Protein AF-A0A8H7NAN5-F1 (afdb_monomer)

Nearest PDB structures (foldseek):
  5jis-assembly2_B  TM=9.609E-01  e=3.030E-16  Brucella abortus S19
  5jjc-assembly2_D  TM=9.699E-01  e=1.633E-15  Brucella abortus S19
  5i7w-assembly2_B  TM=9.681E-01  e=2.206E-15  Brucella suis 1330
  8stw-assembly1_B  TM=9.651E-01  e=4.664E-13  Homo sapiens
  8stw-assembly1_A  TM=9.626E-01  e=5.933E-13  Homo sapiens

Structure (mmCIF, N/CA/C/O backbone):
data_AF-A0A8H7NAN5-F1
#
_entry.id   AF-A0A8H7NAN5-F1
#
loop_
_atom_site.group_PDB
_atom_site.id
_atom_site.type_symbol
_atom_site.label_atom_id
_atom_site.label_alt_id
_atom_site.label_comp_id
_atom_site.label_asym_id
_atom_site.label_entity_id
_atom_site.label_seq_id
_atom_site.pdbx_PDB_ins_code
_atom_site.Cartn_x
_atom_site.Cartn_y
_atom_site.Cartn_z
_atom_site.occupancy
_atom_site.B_iso_or_equiv
_atom_site.auth_seq_id
_atom_site.auth_comp_id
_atom_site.auth_asym_id
_atom_site.auth_atom_id
_atom_site.pdbx_PDB_model_num
ATOM 1 N N . MET A 1 1 ? -4.221 4.853 19.654 1.00 70.94 1 MET A N 1
ATOM 2 C CA . MET A 1 1 ? -2.936 4.790 18.917 1.00 70.94 1 MET A CA 1
ATOM 3 C C . MET A 1 1 ? -3.116 3.837 17.738 1.00 70.94 1 MET A C 1
ATOM 5 O O . MET A 1 1 ? -3.874 2.890 17.910 1.00 70.94 1 MET A O 1
ATOM 9 N N 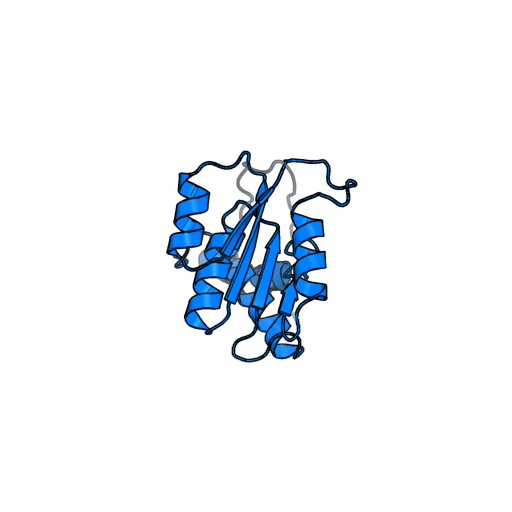. ASN A 1 2 ? -2.525 4.091 16.560 1.00 83.00 2 ASN A N 1
ATOM 10 C CA . ASN A 1 2 ? -2.715 3.218 15.386 1.00 83.00 2 ASN A CA 1
ATOM 11 C C . ASN A 1 2 ? -1.694 2.045 15.379 1.00 83.00 2 ASN A C 1
ATOM 13 O O . ASN A 1 2 ? -0.567 2.266 15.828 1.00 83.00 2 ASN A O 1
ATOM 17 N N . PRO A 1 3 ? -2.045 0.836 14.885 1.00 80.69 3 PRO A N 1
ATOM 18 C CA . PRO A 1 3 ? -1.217 -0.377 15.025 1.00 80.69 3 PRO A CA 1
ATOM 19 C C . PRO A 1 3 ? 0.149 -0.359 14.319 1.00 80.69 3 PRO A C 1
ATOM 21 O O . PRO A 1 3 ? 1.118 -0.875 14.859 1.00 80.69 3 PRO A O 1
ATOM 24 N N . GLY A 1 4 ? 0.237 0.252 13.139 1.00 78.88 4 GLY A N 1
ATOM 25 C CA . GLY A 1 4 ? 1.471 0.484 12.380 1.00 78.88 4 GLY A CA 1
ATOM 26 C C . GLY A 1 4 ? 2.234 1.733 12.826 1.00 78.88 4 GLY A C 1
ATOM 27 O O . GLY A 1 4 ? 3.189 2.154 12.174 1.00 78.88 4 GLY A O 1
ATOM 28 N N . GLY A 1 5 ? 1.812 2.353 13.933 1.00 87.88 5 GLY A N 1
ATOM 29 C CA . GLY A 1 5 ? 2.529 3.442 14.590 1.00 87.88 5 GLY A CA 1
ATOM 30 C C . GLY A 1 5 ? 2.397 4.800 13.904 1.00 87.88 5 GLY A C 1
ATOM 31 O O . GLY A 1 5 ? 3.090 5.741 14.287 1.00 87.88 5 GLY A O 1
ATOM 32 N N . SER A 1 6 ? 1.521 4.949 12.903 1.00 91.38 6 SER A N 1
ATOM 33 C CA . SER A 1 6 ? 1.418 6.204 12.158 1.00 91.38 6 SER A CA 1
ATOM 34 C C . SER A 1 6 ? -0.002 6.557 11.729 1.00 91.38 6 SER A C 1
ATOM 36 O O . SER A 1 6 ? -0.902 5.724 11.677 1.00 91.38 6 SER A O 1
ATOM 38 N N . VAL A 1 7 ? -0.211 7.815 11.340 1.00 89.81 7 VAL A N 1
ATOM 39 C CA . VAL A 1 7 ? -1.483 8.271 10.758 1.00 89.81 7 VAL A CA 1
ATOM 40 C C . VAL A 1 7 ? -1.826 7.564 9.433 1.00 89.81 7 VAL A C 1
ATOM 42 O O . VAL A 1 7 ? -2.992 7.524 9.045 1.00 89.81 7 VAL A O 1
ATOM 45 N N . LYS A 1 8 ? -0.826 6.992 8.742 1.00 93.38 8 LYS A N 1
ATOM 46 C CA . LYS A 1 8 ? -1.002 6.364 7.424 1.00 93.38 8 LYS A CA 1
ATOM 47 C C . LYS A 1 8 ? -1.784 5.057 7.482 1.00 93.38 8 LYS A C 1
ATOM 49 O O . LYS A 1 8 ? -2.361 4.679 6.474 1.00 93.38 8 LYS A O 1
ATOM 54 N N . ASP A 1 9 ? -1.907 4.437 8.649 1.00 92.69 9 ASP A N 1
ATOM 55 C CA . ASP A 1 9 ? 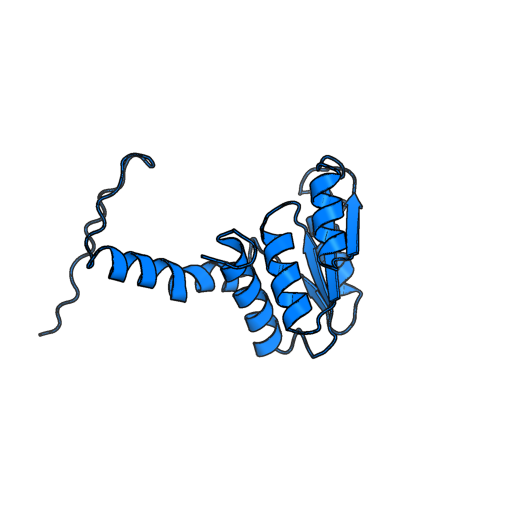-2.694 3.216 8.836 1.00 92.69 9 ASP A CA 1
ATOM 56 C C . ASP A 1 9 ? -4.174 3.437 8.486 1.00 92.69 9 ASP A C 1
ATOM 58 O O . ASP A 1 9 ? -4.828 2.569 7.912 1.00 92.69 9 ASP A O 1
ATOM 62 N N . ARG A 1 10 ? -4.694 4.638 8.775 1.0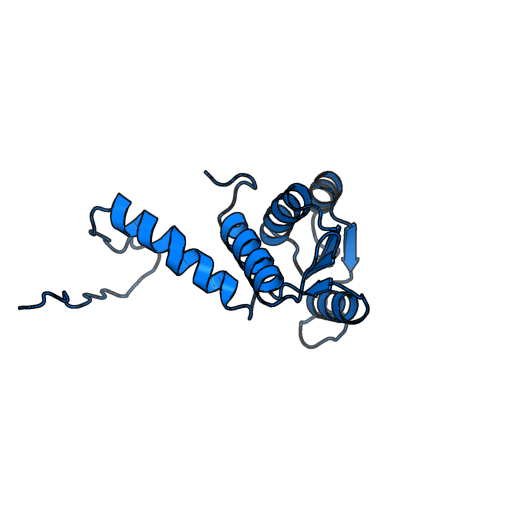0 93.62 10 ARG A N 1
ATOM 63 C CA . ARG A 1 10 ? -6.070 5.030 8.438 1.00 93.62 10 ARG A CA 1
ATOM 64 C C . ARG A 1 10 ? -6.247 5.160 6.933 1.00 93.62 10 ARG A C 1
ATOM 66 O O . ARG A 1 10 ? -7.181 4.592 6.379 1.00 93.62 10 ARG A O 1
ATOM 73 N N . ALA A 1 11 ? -5.321 5.858 6.280 1.00 93.75 11 ALA A N 1
ATOM 74 C CA . ALA A 1 11 ? -5.315 5.999 4.830 1.00 93.75 11 ALA A CA 1
ATOM 75 C C . ALA A 1 11 ? -5.204 4.631 4.137 1.00 93.75 11 ALA A C 1
ATOM 77 O O . ALA A 1 11 ? -5.987 4.337 3.241 1.00 93.75 11 ALA A O 1
ATOM 78 N N . ALA A 1 12 ? -4.294 3.769 4.603 1.00 96.38 12 ALA A N 1
ATOM 79 C CA . ALA A 1 12 ? -4.109 2.418 4.083 1.00 96.38 12 ALA A CA 1
ATOM 80 C C . ALA A 1 12 ? -5.395 1.584 4.174 1.00 96.38 12 ALA A C 1
ATOM 82 O O . ALA A 1 12 ? -5.797 0.967 3.189 1.00 96.38 12 ALA A O 1
ATOM 83 N N . LEU A 1 13 ? -6.078 1.606 5.325 1.00 96.50 13 LEU A N 1
ATOM 84 C CA . LEU A 1 13 ? -7.339 0.885 5.499 1.00 96.50 13 LEU A CA 1
ATOM 85 C C . LEU A 1 13 ? -8.416 1.374 4.526 1.00 96.50 13 LEU A C 1
ATOM 87 O O . LEU A 1 13 ? -9.098 0.556 3.916 1.00 96.50 13 LEU A O 1
ATOM 91 N N . TYR A 1 14 ? -8.575 2.689 4.387 1.00 97.00 14 TYR A N 1
ATOM 92 C CA . TYR A 1 14 ? -9.603 3.272 3.524 1.00 97.00 14 TYR A CA 1
ATOM 93 C C . TYR A 1 14 ? -9.343 3.012 2.046 1.00 97.00 14 TYR A C 1
ATOM 95 O O . TYR A 1 14 ? -10.278 2.714 1.315 1.00 97.00 14 TYR A O 1
ATOM 103 N N . VAL A 1 15 ? -8.087 3.083 1.603 1.00 96.56 15 VAL A N 1
ATOM 104 C CA . VAL A 1 15 ? -7.753 2.801 0.204 1.00 96.56 15 VAL A CA 1
ATOM 105 C C . VAL A 1 15 ? -7.997 1.330 -0.141 1.00 96.56 15 VAL A C 1
ATOM 107 O O . VAL A 1 15 ? -8.543 1.041 -1.202 1.00 96.56 15 VAL A O 1
ATOM 110 N N . VAL A 1 16 ? -7.656 0.398 0.757 1.00 97.62 16 VAL A N 1
ATOM 111 C CA . VAL A 1 16 ? -7.953 -1.028 0.543 1.00 97.62 16 VAL A CA 1
ATOM 112 C C . VAL A 1 16 ? -9.462 -1.281 0.539 1.00 97.62 16 VAL A C 1
ATOM 114 O O . VAL A 1 16 ? -9.946 -1.974 -0.348 1.00 97.62 16 VAL A O 1
ATOM 117 N N . LYS A 1 17 ? -10.216 -0.677 1.465 1.00 96.81 17 LYS A N 1
ATOM 118 C CA . LYS A 1 17 ? -11.682 -0.790 1.492 1.00 96.81 17 LYS A CA 1
ATOM 119 C C . LYS A 1 17 ? -12.346 -0.239 0.231 1.00 96.81 17 LYS A C 1
ATOM 121 O O . LYS A 1 17 ? -13.204 -0.906 -0.324 1.00 96.81 17 LYS A O 1
ATOM 126 N N . ASP A 1 18 ? -11.924 0.929 -0.256 1.00 96.38 18 ASP A N 1
ATOM 127 C CA . ASP A 1 18 ? -12.455 1.502 -1.504 1.00 96.38 18 ASP A CA 1
ATOM 128 C C . ASP A 1 18 ? -12.229 0.549 -2.689 1.00 96.38 18 ASP A C 1
ATOM 130 O O . ASP A 1 18 ? -13.123 0.343 -3.508 1.00 96.38 18 ASP A O 1
ATOM 134 N N . ALA A 1 19 ? -11.059 -0.096 -2.756 1.00 96.94 19 ALA A N 1
ATOM 135 C CA . ALA A 1 19 ? -10.765 -1.085 -3.789 1.00 96.94 19 ALA A CA 1
ATOM 136 C C . ALA A 1 19 ? -11.648 -2.343 -3.684 1.00 96.94 19 ALA A C 1
ATOM 138 O O . ALA A 1 19 ? -12.075 -2.869 -4.713 1.00 96.94 19 ALA A O 1
ATOM 139 N N . GLU A 1 20 ? -11.939 -2.808 -2.467 1.00 97.56 20 GLU A N 1
ATOM 140 C CA . GLU A 1 20 ? -12.874 -3.914 -2.213 1.00 97.56 20 GLU A CA 1
ATOM 141 C C . GLU A 1 20 ? -14.306 -3.547 -2.620 1.00 97.56 20 GLU A C 1
ATOM 143 O O . GLU A 1 20 ? -14.945 -4.279 -3.372 1.00 97.56 20 GLU A O 1
ATOM 148 N N . GLU A 1 21 ? -14.796 -2.390 -2.170 1.00 96.94 21 GLU A N 1
ATOM 149 C CA . GLU A 1 21 ? -16.154 -1.892 -2.430 1.00 96.94 21 GLU A CA 1
ATOM 150 C C . GLU A 1 21 ? -16.411 -1.688 -3.927 1.00 96.94 21 GLU A C 1
ATOM 152 O O . GLU A 1 21 ? -17.507 -1.947 -4.423 1.00 96.94 21 GLU A O 1
ATOM 157 N N . ARG A 1 22 ? -15.382 -1.276 -4.672 1.00 95.94 22 ARG A N 1
ATOM 158 C CA . ARG A 1 22 ? -15.436 -1.118 -6.132 1.00 95.94 22 ARG A CA 1
ATOM 159 C C . ARG A 1 22 ? -15.223 -2.427 -6.896 1.00 95.94 22 ARG A C 1
ATOM 161 O O . ARG A 1 22 ? -15.237 -2.412 -8.124 1.00 95.94 22 ARG A O 1
ATOM 168 N N . GLY A 1 23 ? -14.984 -3.540 -6.200 1.00 96.06 23 GLY A N 1
ATOM 169 C CA . GLY A 1 23 ? -14.731 -4.852 -6.798 1.00 96.06 23 GLY A CA 1
ATOM 170 C C . GLY A 1 23 ? -13.388 -4.977 -7.527 1.00 96.06 23 GLY A C 1
ATOM 171 O O . GLY A 1 23 ? -13.181 -5.949 -8.252 1.00 96.06 23 GLY A O 1
ATOM 172 N N . LEU A 1 24 ? -12.477 -4.014 -7.345 1.00 95.94 24 LEU A N 1
ATOM 173 C CA . LEU A 1 24 ? -11.135 -4.022 -7.941 1.00 95.94 24 LEU A CA 1
ATOM 174 C C . LEU A 1 24 ? -10.203 -5.005 -7.228 1.00 95.94 24 LEU A C 1
ATOM 176 O O . LEU A 1 24 ? -9.284 -5.546 -7.839 1.00 95.94 24 LEU A O 1
ATOM 180 N N . LEU A 1 25 ? -10.450 -5.231 -5.937 1.00 97.94 25 LEU A N 1
ATOM 181 C CA . LEU A 1 25 ? -9.698 -6.155 -5.106 1.00 97.94 25 LEU A CA 1
ATOM 182 C C . LEU A 1 25 ? -10.645 -7.194 -4.499 1.00 97.94 25 LEU A C 1
ATOM 184 O O . LEU A 1 25 ? -11.582 -6.863 -3.779 1.00 97.94 25 LEU A O 1
ATOM 188 N N . ARG A 1 26 ? -10.393 -8.465 -4.806 1.00 98.06 26 ARG A N 1
ATOM 189 C CA . ARG A 1 26 ? -11.144 -9.635 -4.327 1.00 98.06 26 ARG A CA 1
ATOM 190 C C . ARG A 1 26 ? -10.245 -10.494 -3.430 1.00 98.06 26 ARG A C 1
ATOM 192 O O . ARG A 1 26 ? -9.020 -10.353 -3.518 1.00 98.06 26 ARG A O 1
ATOM 199 N N . PRO A 1 27 ? -10.801 -11.409 -2.608 1.00 98.00 27 PRO A N 1
ATOM 200 C CA . PRO A 1 27 ? -10.019 -12.249 -1.697 1.00 98.00 27 PRO A CA 1
ATOM 201 C C . PRO A 1 27 ? -8.781 -12.881 -2.352 1.00 98.00 27 PRO A C 1
ATOM 203 O O . PRO A 1 27 ? -8.850 -13.379 -3.475 1.00 98.00 27 PRO A O 1
ATOM 206 N N . GLY A 1 28 ? -7.639 -12.821 -1.660 1.00 97.56 28 GLY A N 1
ATOM 207 C CA . GLY A 1 28 ? -6.350 -13.315 -2.165 1.00 97.56 28 GLY A CA 1
ATOM 208 C C . GLY A 1 28 ? -5.663 -12.426 -3.213 1.00 97.56 28 GLY A C 1
ATOM 209 O O . GLY A 1 28 ? -4.626 -12.821 -3.747 1.00 97.56 28 GLY A O 1
ATOM 210 N N . GLY A 1 29 ? -6.222 -11.249 -3.516 1.00 98.44 29 GLY A N 1
ATOM 211 C CA . GLY A 1 29 ? -5.658 -10.283 -4.458 1.00 98.44 29 GLY A CA 1
ATOM 212 C C . GLY A 1 29 ? -4.364 -9.614 -3.993 1.00 98.44 29 GLY A C 1
ATOM 213 O O . GLY A 1 29 ? -3.885 -9.828 -2.873 1.00 98.44 29 GLY A O 1
ATOM 214 N N . THR A 1 30 ? -3.803 -8.784 -4.872 1.00 98.75 30 THR A N 1
ATOM 215 C CA . THR A 1 30 ? -2.511 -8.120 -4.659 1.00 98.75 30 THR A CA 1
ATOM 216 C C . THR A 1 30 ? -2.669 -6.609 -4.576 1.00 98.75 30 THR A C 1
ATOM 218 O O . THR A 1 30 ? -3.140 -5.953 -5.501 1.00 98.75 30 THR A O 1
ATOM 221 N N . VAL A 1 31 ? -2.204 -6.030 -3.479 1.00 98.69 31 VAL A N 1
ATOM 222 C CA . VAL A 1 31 ? -2.062 -4.586 -3.331 1.00 98.69 31 VAL A CA 1
ATOM 223 C C . VAL A 1 31 ? -0.651 -4.193 -3.752 1.00 98.69 31 VAL A C 1
ATOM 225 O O . VAL A 1 31 ? 0.321 -4.805 -3.315 1.00 98.69 31 VAL A O 1
ATOM 228 N N . VAL A 1 32 ? -0.527 -3.174 -4.597 1.00 98.62 32 VAL A N 1
ATOM 229 C CA . VAL A 1 32 ? 0.763 -2.671 -5.078 1.00 98.62 32 VAL A CA 1
ATOM 230 C C . VAL A 1 32 ? 0.879 -1.186 -4.759 1.00 98.62 32 VAL A C 1
ATOM 232 O O . VAL A 1 32 ? -0.062 -0.425 -4.986 1.00 98.62 32 VAL A O 1
ATOM 235 N N . GLU A 1 33 ? 2.029 -0.745 -4.253 1.00 98.06 33 GLU A N 1
ATOM 236 C CA . GLU A 1 33 ? 2.260 0.679 -3.995 1.00 98.06 33 GLU A CA 1
ATOM 237 C C . GLU A 1 33 ? 3.715 1.099 -4.207 1.00 98.06 33 GLU A C 1
ATOM 239 O O . GLU A 1 33 ? 4.661 0.396 -3.849 1.00 98.06 33 GLU A O 1
ATOM 244 N N . GLY A 1 34 ? 3.886 2.300 -4.760 1.00 96.88 34 GLY A N 1
ATOM 245 C CA . GLY A 1 34 ? 5.163 2.997 -4.787 1.00 96.88 34 GLY A CA 1
ATOM 246 C C . GLY A 1 34 ? 5.347 3.815 -3.511 1.00 96.88 34 GLY A C 1
ATOM 247 O O . GLY A 1 34 ? 4.831 4.925 -3.409 1.00 96.88 34 GLY A O 1
ATOM 248 N N . THR A 1 35 ? 6.072 3.303 -2.515 1.00 94.31 35 THR A N 1
ATOM 249 C CA . THR A 1 35 ? 6.302 4.034 -1.260 1.00 94.31 35 THR A CA 1
ATOM 250 C C . THR A 1 35 ? 7.499 3.515 -0.475 1.00 94.31 35 THR A C 1
ATOM 252 O O . THR A 1 35 ? 7.745 2.320 -0.392 1.00 94.31 35 THR A O 1
ATOM 255 N N . ALA A 1 36 ? 8.212 4.433 0.174 1.00 78.00 36 ALA A N 1
ATOM 256 C CA . ALA A 1 36 ? 9.336 4.166 1.076 1.00 78.00 36 ALA A CA 1
ATOM 257 C C . ALA A 1 36 ? 9.008 4.405 2.564 1.00 78.00 36 ALA A C 1
ATOM 259 O O . ALA A 1 36 ? 9.894 4.382 3.425 1.00 78.00 36 ALA A O 1
ATOM 260 N N . GLY A 1 37 ? 7.757 4.761 2.859 1.00 85.44 37 GLY A N 1
ATOM 261 C CA . GLY A 1 37 ? 7.373 5.347 4.138 1.00 85.44 37 GLY A CA 1
ATOM 262 C C . GLY A 1 37 ? 6.282 4.580 4.868 1.00 85.44 37 GLY A C 1
ATOM 263 O O . GLY A 1 37 ? 5.959 3.433 4.568 1.00 85.44 37 GLY A O 1
ATOM 264 N N . ASN A 1 38 ? 5.667 5.278 5.817 1.00 93.12 38 ASN A N 1
ATOM 265 C CA . ASN A 1 38 ? 4.655 4.719 6.708 1.00 93.12 38 ASN A CA 1
ATOM 266 C C . ASN A 1 38 ? 3.414 4.175 5.983 1.00 93.12 38 ASN A C 1
ATOM 268 O O . ASN A 1 38 ? 2.730 3.314 6.522 1.00 93.12 38 ASN A O 1
ATOM 272 N N . THR A 1 39 ? 3.130 4.635 4.759 1.00 94.69 39 THR A N 1
ATOM 273 C CA . THR A 1 39 ? 2.061 4.062 3.927 1.00 94.69 39 THR A CA 1
ATOM 274 C C . THR A 1 39 ? 2.310 2.580 3.650 1.00 94.69 39 THR A C 1
ATOM 276 O O . THR A 1 39 ? 1.384 1.790 3.772 1.00 94.69 39 THR A O 1
ATOM 279 N N . GLY A 1 40 ? 3.557 2.178 3.370 1.00 95.69 40 GLY A N 1
ATOM 280 C CA . GLY A 1 40 ? 3.899 0.770 3.152 1.00 95.69 40 GLY A CA 1
ATOM 281 C C . GLY A 1 40 ? 3.681 -0.080 4.405 1.00 95.69 40 GLY A C 1
ATOM 282 O O . GLY A 1 40 ? 3.128 -1.169 4.316 1.00 95.69 40 GLY A O 1
ATOM 283 N N . ILE A 1 41 ? 4.036 0.448 5.582 1.00 95.94 41 ILE A N 1
ATOM 284 C CA . ILE A 1 41 ? 3.829 -0.230 6.874 1.00 95.94 41 ILE A CA 1
ATOM 285 C C . ILE A 1 41 ? 2.330 -0.389 7.164 1.00 95.94 41 ILE A C 1
ATOM 287 O O . ILE A 1 41 ? 1.871 -1.485 7.482 1.00 95.94 41 ILE A O 1
ATOM 291 N N . GLY A 1 42 ? 1.551 0.685 6.998 1.00 96.69 42 GLY A N 1
ATOM 292 C CA . GLY A 1 42 ? 0.098 0.648 7.167 1.00 96.69 42 GLY A CA 1
ATOM 293 C C . GLY A 1 42 ? -0.566 -0.353 6.218 1.00 96.69 42 GLY A C 1
ATOM 294 O O . GLY A 1 42 ? -1.386 -1.163 6.651 1.00 96.69 42 GLY A O 1
ATOM 295 N N . LEU A 1 43 ? -0.166 -0.356 4.940 1.00 97.94 43 LEU A N 1
ATOM 296 C CA . LEU A 1 43 ? -0.645 -1.328 3.956 1.00 97.94 43 LEU A CA 1
ATOM 297 C C . LEU A 1 43 ? -0.246 -2.754 4.330 1.00 97.94 43 LEU A C 1
ATOM 299 O O . LEU A 1 43 ? -1.074 -3.646 4.184 1.00 97.94 43 LEU A O 1
ATOM 303 N N . ALA A 1 44 ? 0.960 -2.984 4.854 1.00 97.19 44 ALA A N 1
ATOM 304 C CA . ALA A 1 44 ? 1.395 -4.318 5.258 1.00 97.19 44 ALA A CA 1
ATOM 305 C C . ALA A 1 44 ? 0.488 -4.889 6.354 1.00 97.19 44 ALA A C 1
ATOM 307 O O . ALA A 1 44 ? -0.020 -6.001 6.215 1.00 97.19 44 ALA A O 1
ATOM 308 N N . HIS A 1 45 ? 0.171 -4.105 7.387 1.00 96.19 45 HIS A N 1
ATOM 309 C CA . HIS A 1 45 ? -0.776 -4.531 8.421 1.00 96.19 45 HIS A CA 1
ATOM 310 C C . HIS A 1 45 ? -2.180 -4.814 7.865 1.00 96.19 45 HIS A C 1
ATOM 312 O O . HIS A 1 45 ? -2.795 -5.832 8.201 1.00 96.19 45 HIS A O 1
ATOM 318 N N . VAL A 1 46 ? -2.690 -3.943 6.991 1.00 97.44 46 VAL A N 1
ATOM 319 C CA . VAL A 1 46 ? -4.024 -4.113 6.397 1.00 97.44 46 VAL A CA 1
ATOM 320 C C . VAL A 1 46 ? -4.068 -5.346 5.493 1.00 97.44 46 VAL A C 1
ATOM 322 O O . VAL A 1 46 ? -4.972 -6.165 5.631 1.00 97.44 46 VAL A O 1
ATOM 325 N N . CYS A 1 47 ? -3.074 -5.535 4.627 1.00 98.00 47 CYS A N 1
ATOM 326 C CA . CYS A 1 47 ? -3.011 -6.673 3.712 1.00 98.00 47 CYS A CA 1
ATOM 327 C C . CYS A 1 47 ? -2.895 -7.994 4.473 1.00 98.00 47 CYS A C 1
ATOM 329 O O . CYS A 1 47 ? -3.642 -8.925 4.189 1.00 98.00 47 CYS A O 1
ATOM 331 N N . ARG A 1 48 ? -2.036 -8.063 5.500 1.00 95.94 48 ARG A N 1
ATOM 332 C CA . ARG A 1 48 ? -1.886 -9.278 6.315 1.00 95.94 48 ARG A CA 1
ATOM 333 C C . ARG A 1 48 ? -3.160 -9.633 7.070 1.00 95.94 48 ARG A C 1
ATOM 335 O O . ARG A 1 48 ? -3.512 -10.805 7.115 1.00 95.94 48 ARG A O 1
ATOM 342 N N . SER A 1 49 ? -3.870 -8.647 7.621 1.00 96.31 49 SER A N 1
ATOM 343 C CA . SER A 1 49 ? -5.133 -8.911 8.329 1.00 96.31 49 SER A CA 1
ATOM 344 C C . SER A 1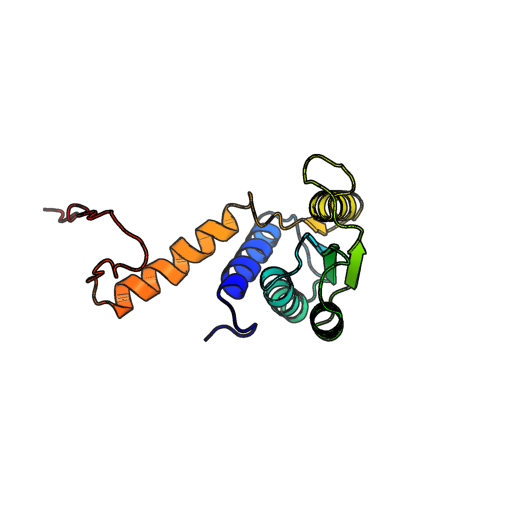 49 ? -6.283 -9.310 7.399 1.00 96.31 49 SER A C 1
ATOM 346 O O . SER A 1 49 ? -7.181 -10.027 7.830 1.00 96.31 49 SER A O 1
ATOM 348 N N . ARG A 1 50 ? -6.255 -8.881 6.130 1.00 96.56 50 ARG A N 1
ATOM 349 C CA . ARG A 1 50 ? -7.302 -9.158 5.129 1.00 96.56 50 ARG A CA 1
ATOM 350 C C . ARG A 1 50 ? -6.978 -10.301 4.162 1.00 96.56 50 ARG A C 1
ATOM 352 O O . ARG A 1 50 ? -7.813 -10.646 3.335 1.00 96.56 50 ARG A O 1
ATOM 359 N N . GLY A 1 51 ? -5.790 -10.898 4.261 1.00 97.38 51 GLY A N 1
ATOM 360 C CA . GLY A 1 51 ? -5.370 -11.997 3.387 1.00 97.38 51 GLY A CA 1
ATOM 361 C C . GLY A 1 51 ? -4.959 -11.563 1.974 1.00 97.38 51 GLY A C 1
ATOM 362 O O . GLY A 1 51 ? -5.089 -12.348 1.036 1.00 97.38 51 GLY A O 1
ATOM 363 N N . TYR A 1 52 ? -4.467 -10.333 1.811 1.00 98.62 52 TYR A N 1
ATOM 364 C CA . TYR A 1 52 ? -3.915 -9.838 0.547 1.00 98.62 52 TYR A CA 1
ATOM 365 C C . TYR A 1 52 ? -2.397 -9.967 0.494 1.00 98.62 52 TYR A C 1
ATOM 367 O O . TYR A 1 52 ? -1.701 -9.873 1.510 1.00 98.62 52 TYR A O 1
ATOM 375 N N . LYS A 1 53 ? -1.878 -10.116 -0.725 1.00 98.56 53 LYS A N 1
ATOM 376 C CA . LYS A 1 53 ? -0.453 -9.931 -1.012 1.00 98.56 53 LYS A CA 1
ATOM 377 C C . LYS A 1 53 ? -0.150 -8.437 -1.073 1.00 98.56 53 LYS A C 1
ATOM 379 O O . LYS A 1 53 ? -1.000 -7.652 -1.489 1.00 98.56 53 LYS A O 1
ATOM 384 N N . LEU A 1 54 ? 1.064 -8.052 -0.693 1.00 98.62 54 LEU A N 1
ATOM 385 C CA . LEU A 1 54 ? 1.532 -6.674 -0.799 1.00 98.62 54 LEU A CA 1
ATOM 386 C C . LEU A 1 54 ? 2.856 -6.628 -1.553 1.00 98.62 54 LEU A C 1
ATOM 388 O O . LEU A 1 54 ? 3.808 -7.291 -1.150 1.00 98.62 54 LEU A O 1
ATOM 392 N N . VAL A 1 55 ? 2.913 -5.799 -2.590 1.00 98.62 55 VAL A N 1
ATOM 393 C CA . VAL A 1 55 ? 4.125 -5.491 -3.351 1.00 98.62 55 VAL A CA 1
ATOM 394 C C . VAL A 1 55 ? 4.458 -4.010 -3.188 1.00 98.62 55 VAL A C 1
ATOM 396 O O . VAL A 1 55 ? 3.619 -3.140 -3.421 1.00 98.62 55 VAL A O 1
ATOM 399 N N . ILE A 1 56 ? 5.695 -3.712 -2.803 1.00 98.44 56 ILE A N 1
ATOM 400 C CA . ILE A 1 56 ? 6.196 -2.355 -2.595 1.00 98.44 56 ILE A CA 1
ATOM 401 C C . ILE A 1 56 ? 7.350 -2.075 -3.548 1.00 98.44 56 ILE A C 1
ATOM 403 O O . ILE A 1 56 ? 8.369 -2.763 -3.520 1.00 98.44 56 ILE A O 1
ATOM 407 N N . TYR A 1 57 ? 7.222 -1.004 -4.325 1.00 98.25 57 TYR A N 1
ATOM 408 C CA . TYR A 1 57 ? 8.339 -0.399 -5.043 1.00 98.25 57 TYR A CA 1
ATOM 409 C C . TYR A 1 57 ? 8.845 0.815 -4.273 1.00 98.25 57 TYR A C 1
ATOM 411 O O . TYR A 1 57 ? 8.060 1.664 -3.844 1.00 98.25 57 TYR A O 1
ATOM 419 N N . MET A 1 58 ? 10.161 0.932 -4.116 1.00 97.12 58 MET A N 1
ATOM 420 C CA . MET A 1 58 ? 10.767 2.075 -3.435 1.00 97.12 58 MET A CA 1
ATOM 421 C C . MET A 1 58 ? 12.148 2.423 -3.985 1.00 97.12 58 MET A C 1
ATOM 423 O O . MET A 1 58 ? 12.812 1.553 -4.540 1.00 97.12 58 MET A O 1
ATOM 427 N N . PRO A 1 59 ? 12.627 3.664 -3.800 1.00 96.19 59 PRO A N 1
ATOM 428 C CA . PRO A 1 59 ? 14.007 4.007 -4.113 1.00 96.19 59 PRO A CA 1
ATOM 429 C C . PRO A 1 59 ? 15.007 3.135 -3.339 1.00 96.19 59 PRO A C 1
ATOM 431 O O . PRO A 1 59 ? 14.874 2.949 -2.130 1.00 96.19 59 PRO A O 1
ATOM 434 N N . ASN A 1 60 ? 16.058 2.668 -4.005 1.00 95.19 60 ASN A N 1
ATOM 435 C CA . ASN A 1 60 ? 17.160 1.909 -3.404 1.00 95.19 60 ASN A CA 1
ATOM 436 C C . ASN A 1 60 ? 18.052 2.740 -2.462 1.00 95.19 60 ASN A C 1
ATOM 438 O O . ASN A 1 60 ? 18.939 2.196 -1.816 1.00 95.19 60 ASN A O 1
ATOM 442 N N . THR A 1 61 ? 17.797 4.044 -2.350 1.00 94.19 61 THR A N 1
ATOM 443 C CA . THR A 1 61 ? 18.442 4.953 -1.393 1.00 94.19 61 THR A CA 1
ATOM 444 C C . THR A 1 61 ? 17.863 4.854 0.021 1.00 94.19 61 THR A C 1
ATOM 446 O O . THR A 1 61 ? 18.359 5.511 0.937 1.00 94.19 61 THR A O 1
ATOM 449 N N . GLN A 1 62 ? 16.794 4.076 0.225 1.00 94.81 62 GLN A N 1
ATOM 450 C CA . GLN A 1 62 ? 16.227 3.849 1.553 1.00 94.81 62 GLN A CA 1
ATOM 451 C C . GLN A 1 62 ? 17.111 2.941 2.407 1.00 94.81 62 GLN A C 1
ATOM 453 O O . GLN A 1 62 ? 17.833 2.088 1.901 1.00 94.81 62 GLN A O 1
ATOM 458 N N . SER A 1 63 ? 17.028 3.110 3.729 1.00 94.19 63 SER A N 1
ATOM 459 C CA . SER A 1 63 ? 17.808 2.297 4.659 1.00 94.19 63 SER A CA 1
ATOM 460 C C . SER A 1 63 ? 17.401 0.824 4.608 1.00 94.19 63 SER A C 1
ATOM 462 O O . SER A 1 63 ? 16.215 0.491 4.519 1.00 94.19 63 SER A O 1
ATOM 464 N N . GLN A 1 64 ? 18.386 -0.061 4.767 1.00 93.81 64 GLN A N 1
ATOM 465 C CA . GLN A 1 64 ? 18.159 -1.506 4.783 1.00 93.81 64 GLN A CA 1
ATOM 466 C C . GLN A 1 64 ? 17.149 -1.916 5.867 1.00 93.81 64 GLN A C 1
ATOM 468 O O . GLN A 1 64 ? 16.228 -2.673 5.587 1.00 93.81 64 GLN A O 1
ATOM 473 N N . GLY A 1 65 ? 17.212 -1.304 7.056 1.00 94.31 65 GLY A N 1
ATOM 474 C CA . GLY A 1 65 ? 16.257 -1.580 8.135 1.00 94.31 65 GLY A CA 1
ATOM 475 C C . GLY A 1 65 ? 14.790 -1.294 7.777 1.00 94.31 65 GLY A C 1
ATOM 476 O O . GLY A 1 65 ? 13.902 -1.992 8.258 1.00 94.31 65 GLY A O 1
ATOM 477 N N . LYS A 1 66 ? 14.502 -0.318 6.900 1.00 91.06 66 LYS A N 1
ATOM 478 C CA . LYS A 1 66 ? 13.128 -0.091 6.409 1.00 91.06 66 LYS A CA 1
ATOM 479 C C . LYS A 1 66 ? 12.685 -1.177 5.433 1.00 91.06 66 LYS A C 1
ATOM 481 O O . LYS A 1 66 ? 11.536 -1.611 5.489 1.00 91.06 66 LYS A O 1
ATOM 486 N N . ILE A 1 67 ? 13.582 -1.593 4.540 1.00 95.38 67 ILE A N 1
ATOM 487 C CA . ILE A 1 67 ? 13.327 -2.678 3.586 1.00 95.38 67 ILE A CA 1
ATOM 488 C C . ILE A 1 67 ? 13.052 -3.974 4.354 1.00 95.38 67 ILE A C 1
ATOM 490 O O . ILE A 1 67 ? 12.058 -4.650 4.089 1.00 95.38 67 ILE A O 1
ATOM 494 N N . ASP A 1 68 ? 13.891 -4.280 5.341 1.00 95.94 68 ASP A N 1
ATOM 495 C CA . ASP A 1 68 ? 13.772 -5.478 6.168 1.00 95.94 68 ASP A CA 1
ATOM 496 C C . ASP A 1 68 ? 12.494 -5.463 7.002 1.00 95.94 68 ASP A C 1
ATOM 498 O O . ASP A 1 68 ? 11.806 -6.478 7.067 1.00 95.94 68 ASP A O 1
ATOM 502 N N . LEU A 1 69 ? 12.114 -4.311 7.568 1.00 94.50 69 LEU A N 1
ATOM 503 C CA . LEU A 1 69 ? 10.846 -4.167 8.283 1.00 94.50 69 LEU A CA 1
ATOM 504 C C . LEU A 1 69 ? 9.647 -4.501 7.386 1.00 94.50 69 LEU A C 1
ATOM 506 O O . LEU A 1 69 ? 8.773 -5.263 7.789 1.00 94.50 69 LEU A O 1
ATOM 510 N N . LEU A 1 70 ? 9.591 -3.965 6.166 1.00 95.88 70 LEU A N 1
ATOM 511 C CA . LEU A 1 70 ? 8.483 -4.247 5.247 1.00 95.88 70 LEU A CA 1
ATOM 512 C C . LEU A 1 70 ? 8.441 -5.721 4.831 1.00 95.88 70 LEU A C 1
ATOM 514 O O . LEU A 1 70 ? 7.363 -6.315 4.802 1.00 95.88 70 LEU A O 1
ATOM 518 N N . ARG A 1 71 ? 9.606 -6.326 4.573 1.00 96.81 71 ARG A N 1
ATOM 519 C CA . ARG A 1 71 ? 9.717 -7.762 4.278 1.00 96.81 71 ARG A CA 1
ATOM 520 C C . ARG A 1 71 ? 9.270 -8.622 5.457 1.00 96.81 71 ARG A C 1
ATOM 522 O O . ARG A 1 71 ? 8.505 -9.562 5.264 1.00 96.81 7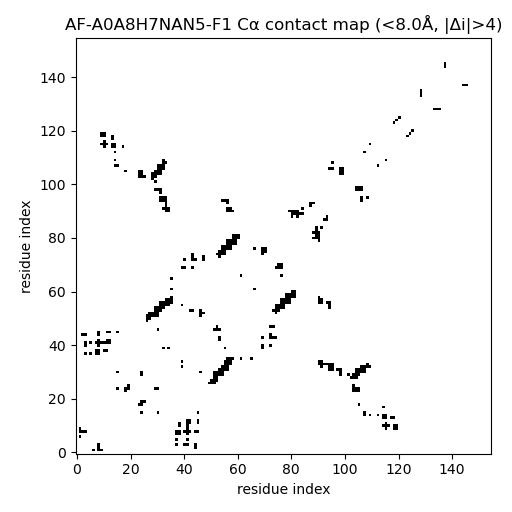1 ARG A O 1
ATOM 529 N N . LEU A 1 72 ? 9.676 -8.269 6.677 1.00 96.06 72 LEU A N 1
ATOM 530 C CA . LEU A 1 72 ? 9.258 -8.937 7.911 1.00 96.06 72 LEU A CA 1
ATOM 531 C C . LEU A 1 72 ? 7.739 -8.854 8.112 1.00 96.06 72 LEU A C 1
ATOM 533 O O . LEU A 1 72 ? 7.107 -9.831 8.510 1.00 96.06 72 LEU A O 1
ATOM 537 N N . LEU A 1 73 ? 7.137 -7.710 7.778 1.00 95.25 73 LEU A N 1
ATOM 538 C CA . LEU A 1 73 ? 5.684 -7.522 7.777 1.00 95.25 73 LEU A CA 1
ATOM 539 C C . LEU A 1 73 ? 4.979 -8.254 6.618 1.00 95.25 73 LEU A C 1
ATOM 541 O O . LEU A 1 73 ? 3.753 -8.218 6.525 1.00 95.25 73 LEU A O 1
ATOM 545 N N . GLY A 1 74 ? 5.721 -8.962 5.764 1.00 95.56 74 GLY A N 1
ATOM 546 C CA . GLY A 1 74 ? 5.187 -9.830 4.722 1.00 95.56 74 GLY A CA 1
ATOM 547 C C . GLY A 1 74 ? 4.973 -9.164 3.368 1.00 95.56 74 GLY A C 1
ATOM 548 O O . GLY A 1 74 ? 4.252 -9.731 2.548 1.00 95.56 74 GLY A O 1
ATOM 549 N N . ALA A 1 75 ? 5.556 -7.985 3.139 1.00 97.81 75 ALA A N 1
ATOM 550 C CA . ALA A 1 75 ? 5.564 -7.346 1.830 1.00 97.81 75 ALA A CA 1
ATOM 551 C C . ALA A 1 75 ? 6.691 -7.901 0.950 1.00 97.81 75 ALA A C 1
ATOM 553 O O . ALA A 1 75 ? 7.819 -8.109 1.400 1.00 97.81 75 ALA A O 1
ATOM 554 N N . GLU A 1 76 ? 6.414 -8.058 -0.335 1.00 98.06 76 GLU A N 1
ATOM 555 C CA . GLU A 1 76 ? 7.443 -8.190 -1.355 1.00 98.06 76 GLU A CA 1
ATOM 556 C C . GLU A 1 76 ? 7.985 -6.794 -1.686 1.00 98.06 76 GLU A C 1
ATOM 558 O O . GLU A 1 76 ? 7.212 -5.878 -1.958 1.00 98.06 76 GLU A O 1
ATOM 563 N N . VAL A 1 77 ? 9.303 -6.596 -1.614 1.00 98.19 77 VAL A N 1
ATOM 564 C CA . VAL A 1 77 ? 9.911 -5.258 -1.723 1.00 98.19 77 VAL A CA 1
ATOM 565 C C . VAL A 1 77 ? 10.934 -5.221 -2.848 1.00 98.19 77 VAL A C 1
ATOM 567 O O . VAL A 1 77 ? 11.912 -5.974 -2.816 1.00 98.19 77 VAL A O 1
ATOM 570 N N . TYR A 1 78 ? 10.732 -4.272 -3.763 1.00 98.06 78 TYR A N 1
ATOM 571 C CA . TYR A 1 78 ? 11.568 -3.960 -4.917 1.00 98.06 78 TYR A CA 1
ATOM 572 C C . TYR A 1 78 ? 12.257 -2.597 -4.739 1.00 98.06 78 TYR A C 1
ATOM 574 O O . TYR A 1 78 ? 11.662 -1.552 -5.030 1.00 98.06 78 TYR A O 1
ATOM 582 N N . PRO A 1 79 ? 13.515 -2.574 -4.262 1.00 97.50 79 PRO A N 1
ATOM 583 C CA . PRO A 1 79 ? 14.350 -1.383 -4.310 1.00 97.50 79 PRO A CA 1
ATOM 584 C C . PRO A 1 79 ? 14.783 -1.115 -5.757 1.00 97.50 79 PRO A C 1
ATOM 586 O O . PRO A 1 79 ? 15.405 -1.969 -6.384 1.00 97.50 79 PRO A O 1
ATOM 589 N N . VAL A 1 80 ? 14.483 0.069 -6.286 1.00 97.50 80 VAL A N 1
ATOM 590 C CA . VAL A 1 80 ? 14.804 0.478 -7.666 1.00 97.50 80 VAL A CA 1
ATOM 591 C C . VAL A 1 80 ? 15.586 1.796 -7.683 1.00 97.50 80 VAL A C 1
ATOM 593 O O . VAL A 1 80 ? 15.491 2.557 -6.717 1.00 97.50 80 VAL A O 1
ATOM 596 N N . PRO A 1 81 ? 16.374 2.104 -8.731 1.00 97.56 81 PRO A N 1
ATOM 597 C CA . PRO A 1 81 ? 17.096 3.372 -8.820 1.00 97.56 81 PRO A CA 1
ATOM 598 C C . PRO A 1 81 ? 16.194 4.594 -8.601 1.00 97.56 81 PRO A C 1
ATOM 600 O O . PRO A 1 81 ? 15.079 4.671 -9.118 1.00 97.56 81 PRO A O 1
ATOM 603 N N . ALA A 1 82 ? 16.681 5.565 -7.828 1.00 96.75 82 ALA A N 1
ATOM 604 C CA . ALA A 1 82 ? 15.977 6.823 -7.620 1.00 96.75 82 ALA A CA 1
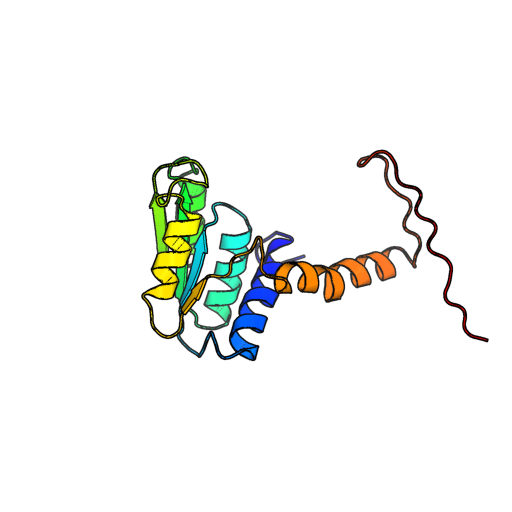ATOM 605 C C . ALA A 1 82 ? 16.054 7.689 -8.888 1.00 96.75 82 ALA A C 1
ATOM 607 O O . ALA A 1 82 ? 17.128 8.163 -9.253 1.00 96.75 82 ALA A O 1
ATOM 608 N N . VAL A 1 83 ? 14.913 7.912 -9.540 1.00 97.38 83 VAL A N 1
ATOM 609 C CA . VAL A 1 83 ? 14.790 8.774 -10.725 1.00 97.38 83 VAL A CA 1
ATOM 610 C C . VAL A 1 83 ? 13.628 9.756 -10.569 1.00 97.38 83 VAL A C 1
ATOM 612 O O . VAL A 1 83 ? 12.729 9.548 -9.746 1.00 97.38 83 VAL A O 1
ATOM 615 N N . ALA A 1 84 ? 13.652 10.835 -11.354 1.00 96.75 84 ALA A N 1
ATOM 616 C CA . ALA A 1 84 ? 12.598 11.847 -11.383 1.00 96.75 84 ALA A CA 1
ATOM 617 C C . ALA A 1 84 ? 11.225 11.247 -11.746 1.00 96.75 84 ALA A C 1
ATOM 619 O O . ALA A 1 84 ? 11.137 10.148 -12.288 1.00 96.75 84 ALA A O 1
ATOM 620 N N . PHE A 1 85 ? 10.141 11.941 -11.391 1.00 93.69 85 PHE A N 1
ATOM 621 C CA . PHE A 1 85 ? 8.780 11.423 -11.573 1.00 93.69 85 PHE A CA 1
ATOM 622 C C . PHE A 1 85 ? 8.351 11.336 -13.043 1.00 93.69 85 PHE A C 1
ATOM 624 O O . PHE A 1 85 ? 7.565 10.470 -13.390 1.00 93.69 85 PHE A O 1
ATOM 631 N N . ASP A 1 86 ? 8.845 12.207 -13.914 1.00 95.75 86 ASP A N 1
ATOM 632 C CA . ASP A 1 86 ? 8.591 12.158 -15.359 1.00 95.75 86 ASP A CA 1
ATOM 633 C C . ASP A 1 86 ? 9.268 10.962 -16.050 1.00 95.75 86 ASP A C 1
ATOM 635 O O . ASP A 1 86 ? 8.837 10.533 -17.120 1.00 95.75 86 ASP A O 1
ATOM 639 N N . ASN A 1 87 ? 10.291 10.380 -15.422 1.00 97.75 87 ASN A N 1
ATOM 640 C CA . ASN A 1 87 ? 10.941 9.177 -15.907 1.00 97.75 87 ASN A CA 1
ATOM 641 C C . ASN A 1 87 ? 10.032 7.946 -15.690 1.00 97.75 87 ASN A C 1
ATOM 643 O O . ASN A 1 87 ? 9.677 7.653 -14.544 1.00 97.75 87 ASN A O 1
ATOM 647 N N . PRO A 1 88 ? 9.710 7.159 -16.738 1.00 96.62 88 PRO A N 1
ATOM 648 C CA . PRO A 1 88 ? 8.918 5.933 -16.612 1.00 96.62 88 PRO A CA 1
ATOM 649 C C . PRO A 1 88 ? 9.477 4.913 -15.612 1.00 96.62 88 PRO A C 1
ATOM 651 O O . PRO A 1 88 ? 8.717 4.114 -15.066 1.00 96.62 88 PRO A O 1
ATOM 654 N N . GLU A 1 89 ? 10.776 4.939 -15.328 1.00 97.88 89 GLU A N 1
ATOM 655 C CA . GLU A 1 89 ? 11.427 4.059 -14.354 1.00 97.88 89 GLU A CA 1
ATOM 656 C C . GLU A 1 89 ? 11.269 4.534 -12.903 1.00 97.88 89 GLU A C 1
ATOM 658 O O . GLU A 1 89 ? 11.791 3.903 -11.983 1.00 97.88 89 GLU A O 1
ATOM 663 N N . ASN A 1 90 ? 10.508 5.602 -12.650 1.00 97.38 90 ASN A N 1
ATOM 664 C CA . ASN A 1 90 ? 10.147 5.996 -11.296 1.00 97.38 90 ASN A CA 1
ATOM 665 C C . ASN A 1 90 ? 9.417 4.855 -10.567 1.00 97.38 90 ASN A C 1
ATOM 667 O O . ASN A 1 90 ? 8.514 4.222 -11.117 1.00 97.38 90 ASN A O 1
ATOM 671 N N . TYR A 1 91 ? 9.770 4.627 -9.299 1.00 96.50 91 TYR A N 1
ATOM 672 C CA . TYR A 1 91 ? 9.208 3.558 -8.465 1.00 96.50 91 TYR A CA 1
ATOM 673 C C . TYR A 1 91 ? 7.668 3.552 -8.432 1.00 96.50 91 TYR A C 1
ATOM 675 O O . TYR A 1 91 ? 7.065 2.481 -8.391 1.00 96.50 91 TYR A O 1
ATOM 683 N N . ASN A 1 92 ? 7.017 4.719 -8.495 1.00 96.06 92 ASN A N 1
ATOM 684 C CA . ASN A 1 92 ? 5.559 4.809 -8.497 1.00 96.06 92 ASN A CA 1
ATOM 685 C C . ASN A 1 92 ? 4.950 4.352 -9.835 1.00 96.06 92 ASN A C 1
ATOM 687 O O . ASN A 1 92 ? 3.945 3.643 -9.855 1.00 96.06 92 ASN A O 1
ATOM 691 N N . HIS A 1 93 ? 5.596 4.676 -10.958 1.00 97.06 93 HIS A N 1
ATOM 692 C CA . HIS A 1 93 ? 5.176 4.196 -12.280 1.00 97.06 93 HIS A CA 1
ATOM 693 C C . HIS A 1 93 ? 5.431 2.704 -12.450 1.00 97.06 93 HIS A C 1
ATOM 695 O O . HIS A 1 93 ? 4.610 2.006 -13.043 1.00 97.06 93 HIS A O 1
ATOM 701 N N . GLN A 1 94 ? 6.536 2.197 -11.902 1.00 98.38 94 GLN A N 1
ATOM 702 C CA . GLN A 1 94 ? 6.800 0.761 -11.864 1.00 98.38 94 GLN A CA 1
ATOM 703 C C . GLN A 1 94 ? 5.739 0.013 -11.042 1.00 98.38 94 GLN A C 1
ATOM 705 O O . GLN A 1 94 ? 5.233 -1.007 -11.509 1.00 98.38 94 GLN A O 1
ATOM 710 N N . ALA A 1 95 ? 5.335 0.549 -9.882 1.00 98.06 95 ALA A N 1
ATOM 711 C CA . ALA A 1 95 ? 4.237 0.005 -9.080 1.00 98.06 95 ALA A CA 1
ATOM 712 C C . ALA A 1 95 ? 2.918 -0.044 -9.865 1.00 98.06 95 ALA A C 1
ATOM 714 O O . ALA A 1 95 ? 2.274 -1.093 -9.921 1.00 98.06 95 ALA A O 1
ATOM 715 N N . LYS A 1 96 ? 2.551 1.058 -10.534 1.00 98.12 96 LYS A N 1
ATOM 716 C CA . LYS A 1 96 ? 1.370 1.117 -11.403 1.00 98.12 96 LYS A CA 1
ATOM 717 C C . LYS A 1 96 ? 1.411 0.035 -12.487 1.00 98.12 96 LYS A C 1
ATOM 719 O O . LYS A 1 96 ? 0.500 -0.785 -12.565 1.00 98.12 96 LYS A O 1
ATOM 724 N N . ARG A 1 97 ? 2.501 -0.027 -13.264 1.00 98.25 97 ARG A N 1
ATOM 725 C CA . ARG A 1 97 ? 2.675 -1.029 -14.332 1.00 98.25 97 ARG A CA 1
ATOM 726 C C . ARG A 1 97 ? 2.674 -2.460 -13.805 1.00 98.25 97 ARG A C 1
ATOM 728 O O . ARG A 1 97 ? 2.292 -3.379 -14.521 1.00 98.25 97 ARG A O 1
ATOM 735 N N . HIS A 1 98 ? 3.174 -2.699 -12.593 1.00 98.38 98 HIS A N 1
ATOM 736 C CA . HIS A 1 98 ? 3.103 -4.018 -11.971 1.00 98.38 98 HIS A CA 1
ATOM 737 C C . HIS A 1 98 ? 1.646 -4.398 -11.698 1.00 98.38 98 HIS A C 1
ATOM 739 O O . HIS A 1 98 ? 1.226 -5.467 -12.126 1.00 98.38 98 HIS A O 1
ATOM 745 N N . ALA A 1 99 ? 0.867 -3.522 -11.058 1.00 98.12 99 ALA A N 1
ATOM 746 C CA . ALA A 1 99 ? -0.541 -3.795 -10.776 1.00 98.12 99 ALA A CA 1
ATOM 747 C C . ALA A 1 99 ? -1.362 -4.042 -12.051 1.00 98.12 99 ALA A C 1
ATOM 749 O O . ALA A 1 99 ? -2.131 -4.992 -12.094 1.00 98.12 99 ALA A O 1
ATOM 750 N N . GLU A 1 100 ? -1.152 -3.242 -13.101 1.00 97.75 100 GLU A N 1
ATOM 751 C CA . GLU A 1 100 ? -1.865 -3.365 -14.386 1.00 97.75 100 GLU A CA 1
ATOM 752 C C . GLU A 1 100 ? -1.615 -4.699 -15.110 1.00 97.75 100 GLU A C 1
ATOM 754 O O . GLU A 1 100 ? -2.416 -5.103 -15.948 1.00 97.75 100 GLU A O 1
ATOM 759 N N . ARG A 1 101 ? -0.511 -5.391 -14.799 1.00 97.69 101 ARG A N 1
ATOM 760 C CA . ARG A 1 101 ? -0.162 -6.697 -15.384 1.00 97.69 101 ARG A CA 1
ATOM 761 C C . ARG A 1 101 ? -0.720 -7.885 -14.604 1.00 97.69 101 ARG A C 1
ATOM 763 O O . ARG A 1 101 ? -0.625 -9.010 -15.085 1.00 97.69 101 ARG A O 1
ATOM 770 N N . LEU A 1 102 ? -1.240 -7.659 -13.401 1.00 97.19 102 LEU A N 1
ATOM 771 C CA . LEU A 1 102 ? -1.765 -8.711 -12.546 1.00 97.19 102 LEU A CA 1
ATOM 772 C C . LEU A 1 102 ? -3.288 -8.750 -12.619 1.00 97.19 102 LEU A C 1
ATOM 774 O O . LEU A 1 102 ? -3.967 -7.727 -12.547 1.00 97.19 102 LEU A O 1
ATOM 778 N N . GLU A 1 103 ? -3.839 -9.957 -12.660 1.00 94.81 103 GLU A N 1
ATOM 779 C CA . GLU A 1 103 ? -5.252 -10.146 -12.362 1.00 94.81 103 GLU A CA 1
ATOM 780 C C . GLU A 1 103 ? -5.501 -9.968 -10.859 1.00 94.81 103 GLU A C 1
ATOM 782 O O . GLU A 1 103 ? -4.695 -10.389 -10.027 1.00 94.81 103 GLU A O 1
ATOM 787 N N . ASN A 1 104 ? -6.648 -9.379 -10.503 1.00 97.75 104 ASN A N 1
ATOM 788 C CA . ASN A 1 104 ? -7.046 -9.161 -9.109 1.00 97.75 104 ASN A CA 1
ATOM 789 C C . ASN A 1 104 ? -6.013 -8.354 -8.295 1.00 97.75 104 ASN A C 1
ATOM 791 O O . ASN A 1 104 ? -5.640 -8.734 -7.179 1.00 97.75 104 ASN A O 1
ATOM 795 N N . ALA A 1 105 ? -5.534 -7.251 -8.867 1.00 98.00 105 ALA A N 1
ATOM 796 C CA . ALA A 1 105 ? -4.589 -6.363 -8.217 1.00 98.00 105 ALA A CA 1
ATOM 797 C C . ALA A 1 105 ? -5.038 -4.904 -8.269 1.00 98.00 105 ALA A C 1
ATOM 799 O O . ALA A 1 105 ? -5.730 -4.474 -9.190 1.00 98.00 105 ALA A O 1
ATOM 800 N N . VAL A 1 106 ? -4.596 -4.130 -7.280 1.00 97.94 106 VAL A N 1
ATOM 801 C CA . VAL A 1 106 ? -4.846 -2.692 -7.221 1.00 97.94 106 VAL A CA 1
ATOM 802 C C . VAL A 1 106 ? -3.557 -1.941 -6.922 1.00 97.94 106 VAL A C 1
ATOM 804 O O . VAL A 1 106 ? -2.844 -2.250 -5.967 1.00 97.94 106 VAL A O 1
ATOM 807 N N . TRP A 1 107 ? -3.270 -0.924 -7.732 1.00 98.00 107 TRP A N 1
ATOM 808 C CA . TRP A 1 107 ? -2.296 0.101 -7.376 1.00 98.00 107 TRP A CA 1
ATOM 809 C C . TRP A 1 107 ? -2.985 1.147 -6.502 1.00 98.00 107 TRP A C 1
ATOM 811 O O . TRP A 1 107 ? -3.967 1.758 -6.930 1.00 98.00 107 TRP A O 1
ATOM 821 N N . THR A 1 108 ? -2.512 1.336 -5.267 1.00 95.00 108 THR A N 1
ATOM 822 C CA . THR A 1 108 ? -3.253 2.152 -4.291 1.00 95.00 108 THR A CA 1
ATOM 823 C C . THR A 1 108 ? -3.269 3.637 -4.631 1.00 95.00 108 THR A C 1
ATOM 825 O O . THR A 1 108 ? -4.248 4.315 -4.309 1.00 95.00 108 THR A O 1
ATOM 828 N N . ASN A 1 109 ? -2.224 4.119 -5.313 1.00 92.81 109 ASN A N 1
ATOM 829 C CA . ASN A 1 109 ? -2.050 5.498 -5.760 1.00 92.81 109 ASN A CA 1
ATOM 830 C C . ASN A 1 109 ? -2.368 6.511 -4.652 1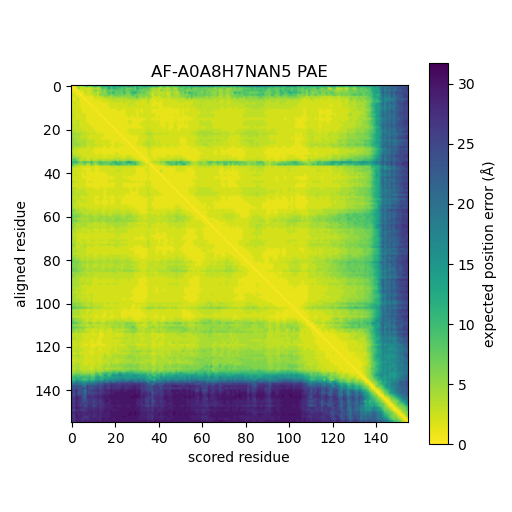.00 92.81 109 ASN A C 1
ATOM 832 O O . ASN A 1 109 ? -3.308 7.303 -4.756 1.00 92.81 109 ASN A O 1
ATOM 836 N N . GLN A 1 110 ? -1.594 6.480 -3.563 1.00 82.56 110 GLN A N 1
ATOM 837 C CA . GLN A 1 110 ? -1.898 7.266 -2.360 1.00 82.56 110 GLN A CA 1
ATOM 838 C C . GLN A 1 110 ? -2.033 8.784 -2.599 1.00 82.56 110 GLN A C 1
ATOM 840 O O . GLN A 1 110 ? -2.608 9.478 -1.757 1.00 82.56 110 GLN A O 1
ATOM 845 N N . PHE A 1 111 ? -1.475 9.303 -3.698 1.00 84.44 111 PHE A N 1
ATOM 846 C CA . PHE A 1 111 ? -1.460 10.728 -4.022 1.00 84.44 111 PHE A CA 1
ATOM 847 C C . PHE A 1 111 ? -2.789 11.206 -4.620 1.00 84.44 111 PHE A C 1
ATOM 849 O O . PHE A 1 111 ? -3.315 12.218 -4.158 1.00 84.44 111 PHE A O 1
ATOM 856 N N . ASP A 1 112 ? -3.369 10.460 -5.566 1.00 88.56 112 ASP A N 1
ATOM 857 C CA . ASP A 1 112 ? -4.627 10.857 -6.222 1.00 88.56 112 ASP A CA 1
ATOM 858 C C . ASP A 1 112 ? -5.860 10.139 -5.662 1.00 88.56 112 ASP A C 1
ATOM 860 O O . ASP A 1 112 ? -6.996 10.557 -5.903 1.00 88.56 112 ASP A O 1
ATOM 864 N N . ASN A 1 113 ? -5.673 9.053 -4.909 1.00 89.50 113 ASN A N 1
ATOM 865 C CA . ASN A 1 113 ? -6.791 8.280 -4.395 1.00 89.50 113 ASN A CA 1
ATOM 866 C C . ASN A 1 113 ? -7.569 9.064 -3.325 1.00 89.50 113 ASN A C 1
ATOM 868 O O . ASN A 1 113 ? -7.112 9.271 -2.197 1.00 89.50 113 ASN A O 1
ATOM 872 N N . THR A 1 114 ? -8.794 9.468 -3.670 1.00 92.88 114 THR A N 1
ATOM 873 C CA . THR A 1 114 ? -9.660 10.268 -2.790 1.00 92.88 114 THR A CA 1
ATOM 874 C C . THR A 1 114 ? -10.026 9.561 -1.483 1.00 92.88 114 THR A C 1
ATOM 876 O O . THR A 1 114 ? -10.318 10.248 -0.500 1.00 92.88 114 THR A O 1
ATOM 879 N N . ALA A 1 115 ? -9.940 8.225 -1.419 1.00 93.38 115 ALA A N 1
ATOM 880 C CA . ALA A 1 115 ? -10.155 7.458 -0.194 1.00 93.38 115 ALA A CA 1
ATOM 881 C C . ALA A 1 115 ? -9.148 7.827 0.909 1.00 93.38 115 ALA A C 1
ATOM 883 O O . ALA A 1 115 ? -9.503 7.840 2.086 1.00 93.38 115 ALA A O 1
ATOM 884 N N . ASN A 1 116 ? -7.925 8.234 0.545 1.00 91.50 116 ASN A N 1
ATOM 885 C CA . ASN A 1 116 ? -6.938 8.753 1.495 1.00 91.50 116 ASN A CA 1
ATOM 886 C C . ASN A 1 116 ? -7.465 10.013 2.209 1.00 91.50 116 ASN A C 1
ATOM 888 O O . ASN A 1 116 ? -7.50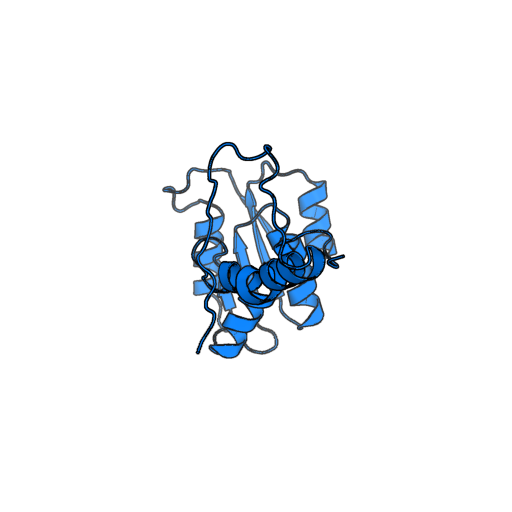7 10.081 3.437 1.00 91.50 116 ASN A O 1
ATOM 892 N N . ARG A 1 117 ? -7.963 10.996 1.444 1.00 91.38 117 ARG A N 1
ATOM 893 C CA . ARG A 1 117 ? -8.580 12.209 2.010 1.00 91.38 117 ARG A CA 1
ATOM 894 C C . ARG A 1 117 ? -9.818 11.863 2.839 1.00 91.38 117 ARG A C 1
ATOM 896 O O . ARG A 1 117 ? -9.989 12.403 3.932 1.00 91.38 117 ARG A O 1
ATOM 903 N N . ARG A 1 118 ? -10.659 10.959 2.329 1.00 93.19 118 ARG A N 1
ATOM 904 C CA . ARG A 1 118 ? -11.886 10.504 2.994 1.00 93.19 118 ARG A CA 1
ATOM 905 C C . ARG A 1 118 ? -11.600 9.921 4.379 1.00 93.19 118 ARG A C 1
ATOM 907 O O . ARG A 1 118 ? -12.270 10.307 5.329 1.00 93.19 118 ARG A O 1
ATOM 914 N N . ALA A 1 119 ? -10.538 9.123 4.519 1.00 93.81 119 ALA A N 1
ATOM 915 C CA . ALA A 1 119 ? -10.111 8.551 5.797 1.00 93.81 119 ALA A CA 1
ATOM 916 C C . ALA A 1 119 ? -9.978 9.604 6.902 1.00 93.81 119 ALA A C 1
ATOM 918 O O . ALA A 1 119 ? -10.379 9.382 8.044 1.00 93.81 119 ALA A O 1
ATOM 919 N N . HIS A 1 120 ? -9.418 10.768 6.573 1.00 94.31 120 HIS A N 1
ATOM 920 C CA . HIS A 1 120 ? -9.218 11.844 7.536 1.00 94.31 120 HIS A CA 1
ATOM 921 C C . HIS A 1 120 ? -10.479 12.672 7.774 1.00 94.31 120 HIS A C 1
ATOM 923 O O . HIS A 1 120 ? -10.687 13.112 8.902 1.00 94.31 120 HIS A O 1
ATOM 929 N N . ILE A 1 121 ? -11.328 12.847 6.760 1.00 93.44 121 ILE A N 1
ATOM 930 C CA . ILE A 1 121 ? -12.628 13.517 6.907 1.00 93.44 121 ILE A CA 1
ATOM 931 C C . ILE A 1 121 ? -13.553 12.709 7.821 1.00 93.44 121 ILE A C 1
ATOM 933 O O . ILE A 1 121 ? -14.198 13.283 8.689 1.00 93.44 121 ILE A O 1
ATOM 937 N N . GLU A 1 122 ? -13.593 11.389 7.658 1.00 94.00 122 GLU A N 1
ATOM 938 C CA . GLU A 1 122 ? -14.532 10.525 8.383 1.00 94.00 122 GLU A CA 1
ATOM 939 C C . GLU A 1 122 ? -14.028 10.103 9.763 1.00 94.00 122 GLU A C 1
ATOM 941 O O . GLU A 1 122 ? -14.818 9.686 10.604 1.00 94.00 122 GLU A O 1
ATOM 946 N N . THR A 1 123 ? -12.721 10.212 10.022 1.00 93.38 123 THR A N 1
ATOM 947 C CA . THR A 1 123 ? -12.147 9.752 11.294 1.00 93.38 123 THR A CA 1
ATOM 948 C C . THR A 1 123 ? -11.360 10.844 12.008 1.00 93.38 123 THR A C 1
ATOM 950 O O . THR A 1 123 ? -11.790 11.349 13.041 1.00 93.38 123 THR A O 1
ATOM 953 N N . THR A 1 124 ? -10.223 11.263 11.451 1.00 92.25 124 THR A N 1
ATOM 954 C CA . THR A 1 124 ? -9.293 12.182 12.120 1.00 92.25 124 THR A CA 1
ATOM 955 C C . THR A 1 124 ? -9.944 13.528 12.457 1.00 92.25 124 THR A C 1
ATOM 957 O O . THR A 1 124 ? -9.751 14.036 13.557 1.00 92.25 124 THR A O 1
ATOM 960 N N . GLY A 1 125 ? -10.738 14.092 11.545 1.00 91.31 125 GLY A N 1
ATOM 961 C CA . GLY A 1 125 ? -11.453 15.353 11.751 1.00 91.31 125 GLY A CA 1
ATOM 962 C C . GLY A 1 125 ? -12.453 15.290 12.912 1.00 91.31 125 GLY A C 1
ATOM 963 O O . GLY A 1 125 ? -12.307 16.065 13.859 1.00 91.31 125 GLY A O 1
ATOM 964 N N . PRO A 1 126 ? -13.432 14.365 12.885 1.00 91.75 126 PRO A N 1
ATOM 965 C CA . PRO A 1 126 ? -14.391 14.175 13.970 1.00 91.75 126 PRO A CA 1
ATOM 966 C C . PRO A 1 126 ? -13.738 13.889 15.324 1.00 91.75 126 PRO A C 1
ATOM 968 O O . PRO A 1 126 ? -14.162 14.447 16.333 1.00 91.75 126 PRO A O 1
ATOM 971 N N . GLU A 1 127 ? -12.677 13.076 15.358 1.00 91.81 127 GLU A N 1
ATOM 972 C CA . GLU A 1 127 ? -11.938 12.799 16.596 1.00 91.81 127 GLU A CA 1
ATOM 973 C C . GLU A 1 127 ? -11.347 14.076 17.194 1.00 91.81 127 GLU A C 1
ATOM 975 O O . GLU A 1 127 ? -11.580 14.368 18.366 1.00 91.81 127 GLU A O 1
ATOM 980 N N . ILE A 1 128 ? -10.648 14.873 16.381 1.00 91.06 128 ILE A N 1
ATOM 981 C CA . ILE A 1 128 ? -10.075 16.151 16.812 1.00 91.06 128 ILE A CA 1
ATOM 982 C C . ILE A 1 128 ? -11.178 17.117 17.268 1.00 91.06 128 ILE A C 1
ATOM 984 O O . ILE A 1 128 ? -11.040 17.780 18.300 1.00 91.06 128 ILE A O 1
ATOM 988 N N . TRP A 1 129 ? -12.282 17.208 16.524 1.00 89.31 129 TRP A N 1
ATOM 989 C CA . TRP A 1 129 ? -13.400 18.092 16.856 1.00 89.31 129 TRP A CA 1
ATOM 990 C C . TRP A 1 129 ? -14.010 17.751 18.219 1.00 89.31 129 TRP A C 1
ATOM 992 O O . TRP A 1 129 ? -14.162 18.628 19.073 1.00 89.31 129 TRP A O 1
ATOM 1002 N N . THR A 1 130 ? -14.284 16.469 18.456 1.00 91.69 130 THR A N 1
ATOM 1003 C CA . THR A 1 130 ? -14.821 15.981 19.728 1.00 91.69 130 THR A CA 1
ATOM 1004 C C . THR A 1 130 ? -13.823 16.175 20.868 1.00 91.69 130 THR A C 1
ATOM 1006 O O . THR A 1 130 ? -14.187 1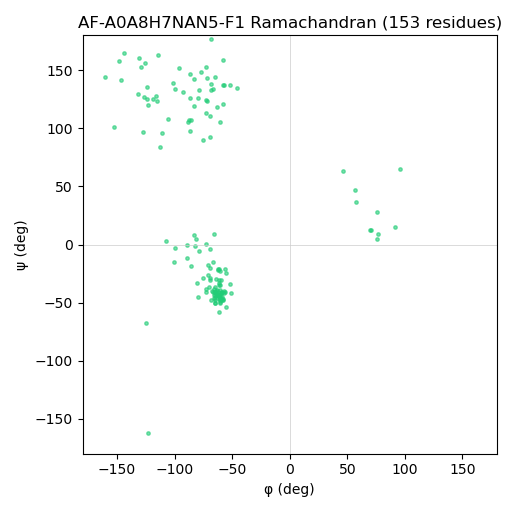6.707 21.914 1.00 91.69 130 THR A O 1
ATOM 1009 N N . GLN A 1 131 ? -12.549 15.821 20.669 1.00 91.00 131 GLN A N 1
ATOM 1010 C CA . GLN A 1 131 ? -11.507 15.934 21.700 1.00 91.00 131 GLN A CA 1
ATOM 1011 C C . GLN A 1 131 ? -11.226 17.381 22.117 1.00 91.00 131 GLN A C 1
ATOM 1013 O O . GLN A 1 131 ? -10.862 17.638 23.262 1.00 91.00 131 GLN A O 1
ATOM 1018 N N . THR A 1 132 ? -11.417 18.338 21.209 1.00 91.50 132 THR A N 1
ATOM 1019 C CA . THR A 1 132 ? -11.257 19.770 21.499 1.00 91.50 132 THR A CA 1
ATOM 1020 C C . THR A 1 132 ? -12.540 20.430 22.011 1.00 91.50 132 THR A C 1
ATOM 1022 O O . THR A 1 132 ? -12.547 21.630 22.295 1.00 91.50 132 THR A O 1
ATOM 1025 N N . GLY A 1 133 ? -13.643 19.681 22.131 1.00 88.44 133 GLY A N 1
ATOM 1026 C CA . GLY A 1 133 ? -14.956 20.230 22.476 1.00 88.44 133 GLY A CA 1
ATOM 1027 C C . GLY A 1 133 ? -15.408 21.315 21.493 1.00 88.44 133 GLY A C 1
ATOM 1028 O O . GLY A 1 133 ? -15.952 22.335 21.911 1.00 88.44 133 GLY A O 1
ATOM 1029 N N . GLY A 1 134 ? -15.088 21.149 20.206 1.00 85.06 134 GLY A N 1
ATOM 1030 C CA . GLY A 1 134 ? -15.359 22.128 19.151 1.00 85.06 134 GLY A CA 1
ATOM 1031 C C . GLY A 1 134 ? -14.501 23.397 19.208 1.00 85.06 134 GLY A C 1
ATOM 1032 O O . GLY A 1 134 ? -14.805 24.379 18.531 1.00 85.06 134 GLY A O 1
ATOM 1033 N N . ARG A 1 135 ? -13.433 23.417 20.017 1.00 85.19 135 ARG A N 1
ATOM 1034 C CA . ARG A 1 135 ? -12.557 24.584 20.199 1.00 85.19 135 ARG A CA 1
ATOM 1035 C C . ARG A 1 135 ? -11.169 24.322 19.637 1.00 85.19 135 ARG A C 1
ATOM 1037 O O . ARG A 1 135 ? -10.230 24.002 20.359 1.00 85.19 135 ARG A O 1
ATOM 1044 N N . LEU A 1 136 ? -11.029 24.527 18.334 1.00 78.25 136 LEU A N 1
ATOM 1045 C CA . LEU A 1 136 ? -9.729 24.538 17.675 1.00 78.25 136 LEU A CA 1
ATOM 1046 C C . LEU A 1 136 ? -9.140 25.950 17.715 1.00 78.25 136 LEU A C 1
ATOM 1048 O O . LEU A 1 136 ? -9.569 26.839 16.982 1.00 78.25 136 LEU A O 1
ATOM 1052 N N . MET A 1 137 ? -8.140 26.164 18.571 1.00 70.44 137 MET A N 1
ATOM 1053 C CA . MET A 1 137 ? -7.234 27.302 18.419 1.00 70.44 137 MET A CA 1
ATOM 1054 C C . MET A 1 137 ? -6.103 26.892 17.482 1.00 70.44 137 MET A C 1
ATOM 1056 O O . MET A 1 137 ? -5.435 25.885 17.707 1.00 70.44 137 MET A O 1
ATOM 1060 N N . LEU A 1 138 ? -5.888 27.676 16.427 1.00 61.28 138 LEU A N 1
ATOM 1061 C CA . LEU A 1 138 ? -4.755 27.498 15.527 1.00 61.28 138 LEU A CA 1
ATOM 1062 C C . LEU A 1 138 ? -3.453 27.662 16.331 1.00 61.28 138 LEU A C 1
ATOM 1064 O O . LEU A 1 138 ? -3.091 28.777 16.711 1.00 61.28 138 LEU A O 1
ATOM 1068 N N . LEU A 1 139 ? -2.763 26.555 16.611 1.00 50.66 139 LEU A N 1
ATOM 1069 C CA . LEU A 1 139 ? -1.416 26.581 17.179 1.00 50.66 139 LEU A CA 1
ATOM 1070 C C . LEU A 1 139 ? -0.452 27.188 16.135 1.00 50.66 139 LEU A C 1
ATOM 1072 O O . LEU A 1 139 ? -0.498 26.772 14.975 1.00 50.66 139 LEU A O 1
ATOM 1076 N N . PRO A 1 140 ? 0.443 28.131 16.495 1.00 46.66 140 PRO A N 1
ATOM 1077 C CA . PRO A 1 140 ? 1.271 28.884 15.539 1.00 46.66 140 PRO A CA 1
ATOM 1078 C C . PRO A 1 140 ? 2.313 28.091 14.731 1.00 46.66 140 PRO A C 1
ATOM 1080 O O . PRO A 1 140 ? 3.119 28.709 14.041 1.00 46.66 140 PRO A O 1
ATOM 1083 N N . ALA A 1 141 ? 2.324 26.755 14.776 1.00 46.78 141 ALA A N 1
ATOM 1084 C CA . ALA A 1 141 ? 3.232 25.950 13.955 1.00 46.78 141 ALA A CA 1
ATOM 1085 C C . ALA A 1 141 ? 2.924 26.051 12.443 1.00 46.78 141 ALA A C 1
ATOM 1087 O O . ALA A 1 141 ? 3.769 25.719 11.618 1.00 46.78 141 ALA A O 1
ATOM 1088 N N . LEU A 1 142 ? 1.745 26.564 12.074 1.00 49.56 142 LEU A N 1
ATOM 1089 C CA . LEU A 1 142 ? 1.374 26.925 10.706 1.00 49.56 142 LEU A CA 1
ATOM 1090 C C . LEU A 1 142 ? 0.869 28.374 10.720 1.00 49.56 142 LEU A C 1
ATOM 1092 O O . LEU A 1 142 ? -0.271 28.649 11.096 1.00 49.56 142 LEU A O 1
ATOM 1096 N N . ARG A 1 143 ? 1.743 29.332 10.390 1.00 35.12 143 ARG A N 1
ATOM 1097 C CA . ARG A 1 143 ? 1.390 30.759 10.347 1.00 35.12 143 ARG A CA 1
ATOM 1098 C C . ARG A 1 143 ? 0.224 30.999 9.377 1.00 35.12 143 ARG A C 1
ATOM 1100 O O . ARG A 1 143 ? 0.372 30.804 8.178 1.00 35.12 143 ARG A O 1
ATOM 1107 N N . GLY A 1 144 ? -0.870 31.544 9.913 1.00 40.03 144 GLY A N 1
ATOM 1108 C CA . GLY A 1 144 ? -1.718 32.500 9.200 1.00 40.03 144 GLY A CA 1
ATOM 1109 C C . GLY A 1 144 ? -2.954 31.958 8.484 1.00 40.03 144 GLY A C 1
ATOM 1110 O O . GLY A 1 144 ? -3.073 32.149 7.284 1.00 40.03 144 GLY A O 1
ATOM 1111 N N . LEU A 1 145 ? -3.937 31.409 9.206 1.00 40.00 145 LEU A N 1
ATOM 1112 C CA . LEU A 1 145 ? -5.333 31.521 8.761 1.00 40.00 145 LEU A CA 1
ATOM 1113 C C . LEU A 1 145 ? -6.296 31.463 9.957 1.00 40.00 145 LEU A C 1
ATOM 1115 O O . LEU A 1 145 ? -6.607 30.399 10.487 1.00 40.00 145 LEU A O 1
ATOM 1119 N N . ARG A 1 146 ? -6.795 32.622 10.402 1.00 37.50 146 ARG A N 1
ATOM 1120 C CA . ARG A 1 146 ? -7.978 32.669 11.273 1.00 37.50 146 ARG A CA 1
ATOM 1121 C C . ARG A 1 146 ? -9.207 32.395 10.407 1.00 37.50 146 ARG A C 1
ATOM 1123 O O . ARG A 1 146 ? -9.806 33.329 9.890 1.00 37.50 146 ARG A O 1
ATOM 1130 N N . ALA A 1 147 ? -9.596 31.135 10.254 1.00 45.56 147 ALA A N 1
ATOM 1131 C CA . ALA A 1 147 ? -10.914 30.809 9.723 1.00 45.56 147 ALA A CA 1
ATOM 1132 C C . ALA A 1 147 ? -11.922 30.773 10.883 1.00 45.56 147 ALA A C 1
ATOM 1134 O O . ALA A 1 147 ? -11.906 29.857 11.702 1.00 45.56 147 ALA A O 1
ATOM 1135 N N . ARG A 1 148 ? -12.798 31.781 10.973 1.00 44.53 148 ARG A N 1
ATOM 1136 C CA . ARG A 1 148 ? -14.093 31.624 11.649 1.00 44.53 148 ARG A CA 1
ATOM 1137 C C . ARG A 1 148 ? -15.055 31.060 10.607 1.00 44.53 148 ARG A C 1
ATOM 1139 O O . ARG A 1 148 ? -15.437 31.785 9.696 1.00 44.53 148 ARG A O 1
ATOM 1146 N N . LEU A 1 149 ? -15.420 29.786 10.721 1.00 49.09 149 LEU A N 1
ATOM 1147 C CA . LEU A 1 149 ? -16.559 29.247 9.976 1.00 49.09 149 LEU A CA 1
ATOM 1148 C C . LEU A 1 149 ? -17.855 29.665 10.697 1.00 49.09 149 LEU A C 1
ATOM 1150 O O . LEU A 1 149 ? -17.911 29.553 11.927 1.00 49.09 149 LEU A O 1
ATOM 1154 N N . PRO A 1 150 ? -18.873 30.180 9.984 1.00 43.31 150 PRO A N 1
ATOM 1155 C CA . PRO A 1 150 ? -20.137 30.551 10.597 1.00 43.31 150 PRO A CA 1
ATOM 1156 C C . PRO A 1 150 ? -20.893 29.306 11.068 1.00 43.31 150 PRO A C 1
ATOM 1158 O O . PRO A 1 150 ? -20.939 28.281 10.391 1.00 43.31 150 PRO A O 1
ATOM 1161 N N . ALA A 1 151 ? -21.477 29.418 12.258 1.00 42.19 151 ALA A N 1
ATOM 1162 C CA . ALA A 1 151 ? -22.323 28.401 12.852 1.00 42.19 151 ALA A CA 1
ATOM 1163 C C . ALA A 1 151 ? -23.580 28.191 11.996 1.00 42.19 151 ALA A C 1
ATOM 1165 O O . ALA A 1 151 ? -24.402 29.095 11.864 1.00 42.19 151 ALA A O 1
ATOM 1166 N N . LEU A 1 152 ? -23.758 26.979 11.472 1.00 44.19 152 LEU A N 1
ATOM 1167 C CA . LEU A 1 152 ? -25.071 26.480 11.074 1.00 44.19 152 LEU A CA 1
ATOM 1168 C C . LEU A 1 152 ? -25.889 26.259 12.355 1.00 44.19 152 LEU A C 1
ATOM 1170 O O . LEU A 1 152 ? -25.790 25.215 12.997 1.00 44.19 152 LEU A O 1
ATOM 1174 N N . ARG A 1 153 ? -26.661 27.269 12.761 1.00 36.78 153 ARG A N 1
ATOM 1175 C CA . ARG A 1 153 ? -27.812 27.094 13.653 1.00 36.78 153 ARG A CA 1
ATOM 1176 C C . ARG A 1 153 ? -29.064 27.238 12.799 1.00 36.78 153 ARG A C 1
ATOM 1178 O O . ARG A 1 153 ? -29.356 28.333 12.334 1.00 36.78 153 ARG A O 1
ATOM 1185 N N . GLY A 1 154 ? -29.743 26.118 12.569 1.00 46.62 154 GLY A N 1
ATOM 1186 C CA . GLY A 1 154 ? -31.103 26.112 12.046 1.00 46.62 154 GLY A CA 1
ATOM 1187 C C . GLY A 1 154 ? -32.062 26.678 13.091 1.00 46.62 154 GLY A C 1
ATOM 1188 O O . GLY A 1 154 ? -31.965 26.334 14.271 1.00 46.62 154 GLY A O 1
ATOM 1189 N N . THR A 1 155 ? -32.914 27.586 12.632 1.00 50.78 155 THR A N 1
ATOM 1190 C CA . THR A 1 155 ? -34.219 27.934 13.207 1.00 50.78 155 THR A CA 1
ATOM 1191 C C . THR A 1 155 ? -35.265 26.944 12.735 1.00 50.78 155 THR A C 1
ATOM 1193 O O . THR A 1 155 ? -35.181 26.588 11.536 1.00 50.78 155 THR A O 1
#

pLDDT: mean 88.54, std 16.65, range [35.12, 98.75]

Sequence (155 aa):
MNPGGSVKDRAALYVVKDAEERGLLRPGGTVVEGTAGNTGIGLAHVCRSRGYKLVIYMPNTQSQGKIDLLRLLGAEVYPVPAVAFDNPENYNHQAKRHAERLENAVWTNQFDNTANRRAHIETTGPEIWTQTGGRLMLLPALRGLRARLPALRGT

Mean predicted aligned error: 7.44 Å

Foldseek 3Di:
DAPLPDPLLLLLLLLVVVCVVVVLADAQAEEFEEDLDSNLSSNLVNCVVRRYAYEYFYALPHDPVSVVSSVVSRHHYHHFHPDDPVDCSHRGNVRVVVQVPDRNYDHSPSPPRCSSVVSCVVPVVVVVCVVCVNDDDPDPPPDDDPDDDDDPDDD

Secondary structure (DSSP, 8-state):
--TTSSTHHHHHHHHHHHHHHTTSS-TT-EEEEE-SSHHHHHHHHHHHHHT-EEEEEEETTS-HHHHHHHHHTT-EEEEE----TTSTTSHHHHHHHHHHTSTTEEE--TTT-HHHHHHIIIIIHHHHHHHTTT-----TTS------PPP----

InterPro domains:
  IPR001926 Tryptophan synthase beta chain-like, PALP domain [PF00291] (1-135)
  IPR036052 Tryptophan synthase beta chain-like, PALP domain superfamily [G3DSA:3.40.50.1100] (1-137)
  IPR036052 Tryptophan synthase beta chain-like, PALP domain superfamily [G3DSA:3.40.50.1100] (5-117)
  IPR036052 Tryptophan synthase beta chain-like, PALP domain superfamily [SSF53686] (1-135)
  IPR050214 Cysteine synthase/Cystathionine beta-synthase [PTHR10314] (1-135)

Radius of gyration: 18.25 Å; Cα contacts (8 Å, |Δi|>4): 240; chains: 1; bounding box: 53×46×39 Å

Solvent-accessible surface area (backbone atoms only — not comparable to full-atom values): 8694 Å² total; per-residue (Å²): 135,54,95,64,74,43,79,34,33,49,27,30,47,32,40,53,49,52,34,40,77,70,64,47,36,51,91,68,18,36,41,19,33,48,43,86,49,61,51,48,46,10,34,26,57,46,24,60,76,67,52,33,45,36,41,33,19,17,46,55,86,57,59,65,69,59,56,51,49,41,41,74,54,62,28,48,76,46,69,37,70,81,55,59,82,88,43,72,74,10,33,51,51,46,18,41,58,52,19,75,73,43,84,45,29,37,50,58,50,76,87,79,36,62,38,36,60,46,34,39,62,76,41,56,47,54,51,52,37,60,76,44,74,72,57,83,74,85,63,76,92,62,84,83,76,91,78,82,77,81,81,90,73,86,130

Organism: Bionectria ochroleuca (NCBI:txid29856)